Protein AF-Q3IIF9-F1 (afdb_monomer_lite)

Radius of gyration: 22.89 Å; chains: 1; bounding box: 54×29×54 Å

pLDDT: mean 79.68, std 16.73, range [36.16, 97.06]

InterPro domains:
  IPR002611 IstB-like ATP-binding domain [PF01695] (12-93)

Secondary structure (DSSP, 8-state):
--HHHHHHHHHHHHTT-HHHHHHHHHHHHHHHHTT--HHHHHHHHHHHHHHHHHHHHHHHHHHHTTPPTT--GGG--GGGSTT--HHHHHHHHH-THHHHHT-------

Foldseek 3Di:
DDVVVVCVLVVCVVVVQVQCSVCVVVLVVVCVVVVPDPVVSVVVSVVRSVVVVVVVVVVVVVVVVVDPVPDDVVPDDPVVDPQDDPVVVVVCVVDVVCVVVVDDPPDRD

Structure (mmCIF, N/CA/C/O backbone):
data_AF-Q3IIF9-F1
#
_entry.id   AF-Q3IIF9-F1
#
loop_
_atom_site.group_PDB
_atom_site.id
_atom_site.type_symbol
_atom_site.label_atom_id
_atom_site.label_alt_id
_atom_site.label_comp_id
_atom_site.label_asym_id
_atom_site.label_entity_id
_atom_site.label_seq_id
_atom_site.pdbx_PDB_ins_code
_atom_site.Cartn_x
_atom_site.Cartn_y
_atom_site.Cartn_z
_atom_site.occupancy
_atom_site.B_iso_or_equiv
_atom_site.auth_seq_id
_atom_site.auth_comp_id
_atom_site.auth_asym_id
_atom_site.auth_atom_id
_atom_site.pdbx_PDB_model_num
ATOM 1 N N . MET A 1 1 ? 22.585 10.461 -17.969 1.00 45.97 1 MET A N 1
ATOM 2 C CA . MET A 1 1 ? 21.889 10.302 -16.675 1.00 45.97 1 MET A CA 1
ATOM 3 C C . MET A 1 1 ? 20.728 11.266 -16.695 1.00 45.97 1 MET A C 1
ATOM 5 O O . MET A 1 1 ? 20.947 12.471 -16.677 1.00 45.97 1 MET A O 1
ATOM 9 N N . ASP A 1 2 ? 19.525 10.737 -16.865 1.00 54.44 2 ASP A N 1
ATOM 10 C CA . ASP A 1 2 ? 18.363 11.539 -17.231 1.00 54.44 2 ASP A CA 1
ATOM 11 C C . ASP A 1 2 ? 17.901 12.376 -16.038 1.00 54.44 2 ASP A C 1
ATOM 13 O O . ASP A 1 2 ? 17.582 11.855 -14.969 1.00 54.44 2 ASP A O 1
ATOM 17 N N . ASN A 1 3 ? 17.885 13.695 -16.226 1.00 62.50 3 ASN A N 1
ATOM 18 C CA . ASN A 1 3 ? 17.590 14.679 -15.181 1.00 62.50 3 ASN A CA 1
ATOM 19 C C . ASN A 1 3 ? 16.197 14.459 -14.539 1.00 62.50 3 ASN A C 1
ATOM 21 O O . ASN A 1 3 ? 15.974 14.784 -13.376 1.00 62.50 3 ASN A O 1
ATOM 25 N N . PHE A 1 4 ? 15.279 13.830 -15.282 1.00 63.50 4 PHE A N 1
ATOM 26 C CA . PHE A 1 4 ? 13.936 13.441 -14.839 1.00 63.50 4 PHE A CA 1
ATOM 27 C C . PHE A 1 4 ? 13.932 12.409 -13.702 1.00 63.50 4 PHE A C 1
ATOM 29 O O . PHE A 1 4 ? 13.090 12.470 -12.810 1.00 63.50 4 PHE A O 1
ATOM 36 N N . THR A 1 5 ? 14.888 11.481 -13.684 1.00 68.44 5 THR A N 1
ATOM 37 C CA . THR A 1 5 ? 14.966 10.457 -12.632 1.00 68.44 5 THR A CA 1
ATOM 38 C C . THR A 1 5 ? 15.556 11.032 -11.342 1.00 68.44 5 THR A C 1
ATOM 40 O O . THR A 1 5 ? 15.221 10.581 -10.249 1.00 68.44 5 THR A O 1
ATOM 43 N N . ALA A 1 6 ? 16.391 12.073 -11.448 1.00 75.31 6 ALA A N 1
ATOM 44 C CA . ALA A 1 6 ? 16.966 12.769 -10.298 1.00 75.31 6 ALA A CA 1
ATOM 45 C C . ALA A 1 6 ? 15.944 13.661 -9.565 1.00 75.31 6 ALA A C 1
ATOM 47 O O . ALA A 1 6 ? 16.033 13.820 -8.347 1.00 75.31 6 ALA A O 1
ATOM 48 N N . SER A 1 7 ? 14.952 14.215 -10.274 1.0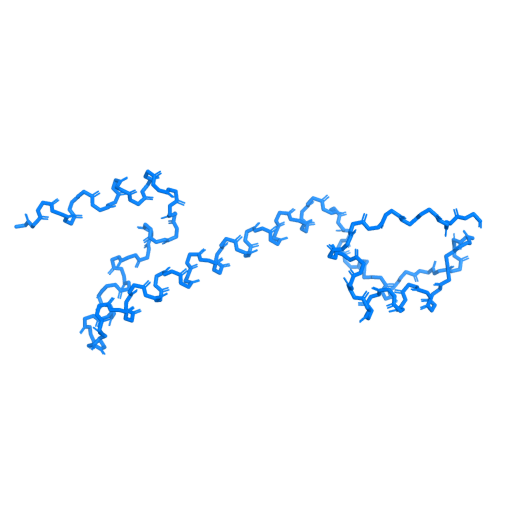0 88.38 7 SER A N 1
ATOM 49 C CA . SER A 1 7 ? 13.889 15.037 -9.676 1.00 88.38 7 SER A CA 1
ATOM 50 C C . SER A 1 7 ? 12.734 14.218 -9.089 1.00 88.38 7 SER A C 1
ATOM 52 O O . SER A 1 7 ? 12.044 14.699 -8.184 1.00 88.38 7 SER A O 1
ATOM 54 N N . LEU A 1 8 ? 12.546 12.970 -9.532 1.00 89.75 8 LEU A N 1
ATOM 55 C CA . LEU A 1 8 ? 11.452 12.099 -9.094 1.00 89.75 8 LEU A CA 1
ATOM 56 C C . LEU A 1 8 ? 11.358 11.945 -7.558 1.00 89.75 8 LEU A C 1
ATOM 58 O O . LEU A 1 8 ? 10.266 12.143 -7.020 1.00 89.75 8 LEU A O 1
ATOM 62 N N . PRO A 1 9 ? 12.447 11.689 -6.801 1.00 91.00 9 PRO A N 1
ATOM 63 C CA . PRO A 1 9 ? 12.376 11.616 -5.340 1.00 91.00 9 PRO A CA 1
ATOM 64 C C . PRO A 1 9 ? 11.872 12.909 -4.683 1.00 91.00 9 PRO A C 1
ATOM 66 O O . PRO A 1 9 ? 11.127 12.864 -3.701 1.00 91.00 9 PRO A O 1
ATOM 69 N N . LEU A 1 10 ? 12.252 14.069 -5.228 1.00 92.19 10 LEU A N 1
ATOM 70 C CA . LEU A 1 10 ? 11.815 15.373 -4.724 1.00 92.19 10 LEU A CA 1
ATOM 71 C C . LEU A 1 10 ? 10.319 15.582 -4.986 1.00 92.19 10 LEU A C 1
ATOM 73 O O . LEU A 1 10 ? 9.597 16.003 -4.082 1.00 92.19 10 LEU A O 1
ATOM 77 N N . MET A 1 11 ? 9.843 15.220 -6.180 1.00 93.31 11 MET A N 1
ATOM 78 C CA . MET A 1 11 ? 8.424 15.288 -6.547 1.00 93.31 11 MET A CA 1
ATOM 79 C C . MET A 1 11 ? 7.568 14.366 -5.668 1.00 93.31 11 MET A C 1
ATOM 81 O O . MET A 1 11 ? 6.569 14.805 -5.099 1.00 93.31 11 MET A O 1
ATOM 85 N N . LEU A 1 12 ? 7.986 13.110 -5.473 1.00 93.31 12 LEU A N 1
ATOM 86 C CA . LEU A 1 12 ? 7.278 12.152 -4.614 1.00 93.31 12 LEU A CA 1
ATOM 87 C C . LEU A 1 12 ? 7.206 12.634 -3.158 1.00 93.31 12 LEU A C 1
ATOM 89 O O . LEU A 1 12 ? 6.174 12.482 -2.497 1.00 93.31 12 LEU A O 1
ATOM 93 N N . LYS A 1 13 ? 8.272 13.277 -2.666 1.00 92.88 13 LYS A N 1
ATOM 94 C CA . LYS A 1 13 ? 8.294 13.890 -1.334 1.00 92.88 13 LYS A CA 1
ATOM 95 C C . LYS A 1 13 ? 7.305 15.054 -1.223 1.00 92.88 13 LYS A C 1
ATOM 97 O O . LYS A 1 13 ? 6.581 15.124 -0.231 1.00 92.88 13 LYS A O 1
ATOM 102 N N . GLN A 1 14 ? 7.235 15.934 -2.225 1.00 94.38 14 GLN A N 1
ATOM 103 C CA . GLN A 1 14 ? 6.270 17.045 -2.257 1.00 94.38 14 GLN A CA 1
ATOM 104 C C . GLN A 1 14 ? 4.817 16.551 -2.289 1.00 94.38 14 GLN A C 1
ATOM 106 O O . GLN A 1 14 ? 3.967 17.088 -1.580 1.00 94.38 14 GLN A O 1
ATOM 111 N N . LEU A 1 15 ? 4.548 15.474 -3.030 1.00 94.31 15 LEU A N 1
ATOM 112 C CA . LEU A 1 15 ? 3.233 14.829 -3.106 1.00 94.31 15 LEU A CA 1
ATOM 113 C C . LEU A 1 15 ? 2.881 13.983 -1.867 1.00 94.31 15 LEU A C 1
ATOM 115 O O . LEU A 1 15 ? 1.786 13.424 -1.789 1.00 94.31 15 LEU A O 1
ATOM 119 N N . LYS A 1 16 ? 3.784 13.885 -0.879 1.00 93.25 16 LYS A N 1
ATOM 120 C CA . LYS A 1 16 ? 3.628 13.061 0.334 1.00 93.25 16 LYS A CA 1
ATOM 121 C C . LYS A 1 16 ? 3.393 11.572 0.024 1.00 93.25 16 LYS A C 1
ATOM 123 O O . LYS A 1 16 ? 2.686 10.884 0.761 1.00 93.25 16 LYS A O 1
ATOM 128 N N . LEU A 1 17 ? 3.992 11.067 -1.054 1.00 95.50 17 LEU A N 1
ATOM 129 C CA . LEU A 1 17 ? 3.926 9.664 -1.473 1.00 95.50 17 LEU A CA 1
ATOM 130 C C . LEU A 1 17 ? 5.097 8.896 -0.850 1.00 95.50 17 LEU A C 1
ATOM 132 O O . LEU A 1 17 ? 6.084 8.567 -1.510 1.00 95.50 17 LEU A O 1
ATOM 136 N N . SER A 1 18 ? 5.031 8.704 0.472 1.00 93.00 18 SER A N 1
ATOM 137 C CA . SER A 1 18 ? 6.158 8.173 1.248 1.00 93.00 18 SER A CA 1
ATOM 138 C C . SER A 1 18 ? 6.513 6.740 0.873 1.00 93.00 18 SER A C 1
ATOM 140 O O . SER A 1 18 ? 7.691 6.396 0.864 1.00 93.00 18 SER A O 1
ATOM 142 N N . THR A 1 19 ? 5.513 5.910 0.573 1.00 94.94 19 THR A N 1
ATOM 143 C CA . THR A 1 19 ? 5.746 4.499 0.274 1.00 94.94 19 THR A CA 1
ATOM 144 C C . THR A 1 19 ? 6.253 4.350 -1.152 1.00 94.94 19 THR A C 1
ATOM 146 O O . THR A 1 19 ? 7.239 3.650 -1.372 1.00 94.94 19 THR A O 1
ATOM 149 N N . MET A 1 20 ? 5.673 5.086 -2.107 1.00 94.88 20 MET A N 1
ATOM 150 C CA . MET A 1 20 ? 6.219 5.143 -3.468 1.00 94.88 20 MET A CA 1
ATOM 151 C C . MET A 1 20 ? 7.674 5.609 -3.474 1.00 94.88 20 MET A C 1
ATOM 153 O O . MET A 1 20 ? 8.493 4.990 -4.139 1.00 94.88 20 MET A O 1
ATOM 157 N N . LEU A 1 21 ? 8.031 6.640 -2.696 1.00 94.56 21 LEU A N 1
ATOM 158 C CA . LEU A 1 21 ? 9.415 7.122 -2.584 1.00 94.56 21 LEU A CA 1
ATOM 159 C C . LEU A 1 21 ? 10.398 6.024 -2.143 1.00 94.56 21 LEU A C 1
ATOM 161 O O . LEU A 1 21 ? 11.546 6.022 -2.581 1.00 94.56 21 LEU A O 1
ATOM 165 N N . GLN A 1 22 ? 9.959 5.095 -1.295 1.00 93.81 22 GLN A N 1
ATOM 166 C CA . GLN A 1 22 ? 10.788 3.982 -0.832 1.00 93.81 22 GLN A CA 1
ATOM 167 C C . GLN A 1 22 ? 10.834 2.819 -1.831 1.00 93.81 22 GLN A C 1
ATOM 169 O O . GLN A 1 22 ? 11.837 2.113 -1.884 1.00 93.81 22 GLN A O 1
ATOM 174 N N . GLN A 1 23 ? 9.768 2.612 -2.611 1.00 94.00 23 GLN A N 1
ATOM 175 C CA . GLN A 1 23 ? 9.577 1.396 -3.408 1.00 94.00 23 GLN A CA 1
ATOM 176 C C . GLN A 1 23 ? 9.775 1.579 -4.919 1.00 94.00 23 GLN A C 1
ATOM 178 O O . GLN A 1 23 ? 10.027 0.590 -5.600 1.00 94.00 23 GLN A O 1
ATOM 183 N N . TRP A 1 24 ? 9.717 2.803 -5.459 1.00 93.06 24 TRP A N 1
ATOM 184 C CA . TRP A 1 24 ? 9.751 3.053 -6.911 1.00 93.06 24 TRP A CA 1
ATOM 185 C C . TRP A 1 24 ? 10.972 2.439 -7.607 1.00 93.06 24 TRP A C 1
ATOM 187 O O . TRP A 1 24 ? 10.836 1.820 -8.654 1.00 93.06 24 TRP A O 1
ATOM 197 N N . ASN A 1 25 ? 12.164 2.541 -7.013 1.00 92.50 25 ASN A N 1
ATOM 198 C CA . ASN A 1 25 ? 13.382 2.008 -7.626 1.00 92.50 25 ASN A CA 1
ATOM 199 C C . ASN A 1 25 ? 13.393 0.468 -7.603 1.00 92.50 25 ASN A C 1
ATOM 201 O O . ASN A 1 25 ? 13.660 -0.175 -8.614 1.00 92.50 25 ASN A O 1
ATOM 205 N N . THR A 1 26 ? 13.044 -0.133 -6.464 1.00 94.19 26 THR A N 1
ATOM 206 C CA . THR A 1 26 ? 12.994 -1.594 -6.305 1.00 94.19 26 THR A CA 1
ATOM 207 C C . THR A 1 26 ? 11.931 -2.220 -7.205 1.00 94.19 26 THR A C 1
ATOM 209 O O . THR A 1 26 ? 12.221 -3.173 -7.925 1.00 94.19 26 THR A O 1
ATOM 212 N N . LEU A 1 27 ? 10.720 -1.655 -7.217 1.00 94.31 27 LEU A N 1
ATOM 213 C CA . LEU A 1 27 ? 9.635 -2.113 -8.080 1.00 94.31 27 LEU A CA 1
ATOM 214 C C . LEU A 1 27 ? 9.959 -1.860 -9.559 1.00 94.31 27 LEU A C 1
ATOM 216 O O . LEU A 1 27 ? 9.599 -2.668 -10.402 1.00 94.31 27 LEU A O 1
ATOM 220 N N . GLY A 1 28 ? 10.678 -0.779 -9.875 1.00 93.88 28 GLY A N 1
ATOM 221 C CA . GLY A 1 28 ? 11.112 -0.470 -11.237 1.00 93.88 28 GLY A CA 1
ATOM 222 C C . GLY A 1 28 ? 12.087 -1.509 -11.785 1.00 93.88 28 GLY A C 1
ATOM 223 O O . GLY A 1 28 ? 11.929 -1.956 -12.916 1.00 93.88 28 GLY A O 1
ATOM 224 N N . LYS A 1 29 ? 13.050 -1.962 -10.971 1.00 94.44 29 LYS A N 1
ATOM 225 C CA . LYS A 1 29 ? 13.949 -3.070 -11.341 1.00 94.44 29 LYS A CA 1
ATOM 226 C C . LYS A 1 29 ? 13.172 -4.359 -11.600 1.00 94.44 29 LYS A C 1
ATOM 228 O O . LYS A 1 29 ? 13.351 -4.969 -12.647 1.00 94.44 29 LYS A O 1
ATOM 233 N N . LYS A 1 30 ? 12.247 -4.704 -10.699 1.00 94.81 30 LYS A N 1
ATOM 234 C CA . LYS A 1 30 ? 11.365 -5.867 -10.853 1.00 94.81 30 LYS A CA 1
ATOM 235 C C . LYS A 1 30 ? 10.510 -5.779 -12.124 1.00 94.81 30 LYS A C 1
ATOM 237 O O . LYS A 1 30 ? 10.409 -6.747 -12.862 1.00 94.81 30 LYS A O 1
ATOM 242 N N . ALA A 1 31 ? 9.935 -4.612 -12.405 1.00 95.50 31 ALA A N 1
ATOM 243 C CA . ALA A 1 31 ? 9.124 -4.375 -13.594 1.00 95.50 31 ALA A CA 1
ATOM 244 C C . ALA A 1 31 ? 9.927 -4.554 -14.891 1.00 95.50 31 ALA A C 1
ATOM 246 O O . ALA A 1 31 ? 9.394 -5.061 -15.872 1.00 95.50 31 ALA A O 1
ATOM 247 N N . ILE A 1 32 ? 11.209 -4.174 -14.899 1.00 96.00 32 ILE A N 1
ATOM 248 C CA . ILE A 1 32 ? 12.106 -4.416 -16.037 1.00 96.00 32 ILE A CA 1
ATOM 249 C C . ILE A 1 32 ? 12.377 -5.917 -16.197 1.00 96.00 32 ILE A C 1
ATOM 251 O O . ILE A 1 32 ? 12.278 -6.435 -17.307 1.00 96.00 32 ILE A O 1
ATOM 25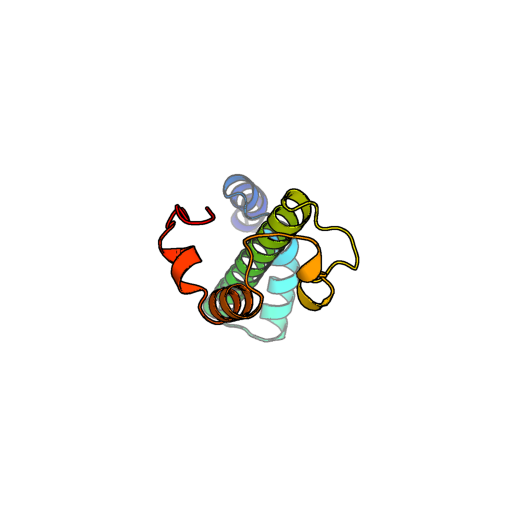5 N N . GLU A 1 33 ? 12.694 -6.613 -15.102 1.00 96.25 33 GLU A N 1
ATOM 256 C CA . GLU A 1 33 ? 12.971 -8.057 -15.100 1.00 96.25 33 GLU A CA 1
ATOM 257 C C . GLU A 1 33 ? 11.760 -8.880 -15.563 1.00 96.25 33 GLU A C 1
ATOM 259 O O . GLU A 1 33 ? 11.894 -9.785 -16.384 1.00 96.25 33 GLU A O 1
ATOM 264 N N . GLU A 1 34 ? 10.567 -8.527 -15.087 1.00 95.06 34 GLU A N 1
ATOM 265 C CA . GLU A 1 34 ? 9.306 -9.199 -15.408 1.00 95.06 34 GLU A CA 1
ATOM 266 C C . GLU A 1 34 ? 8.600 -8.619 -16.648 1.00 95.06 34 GLU A C 1
ATOM 268 O O . GLU A 1 34 ? 7.487 -9.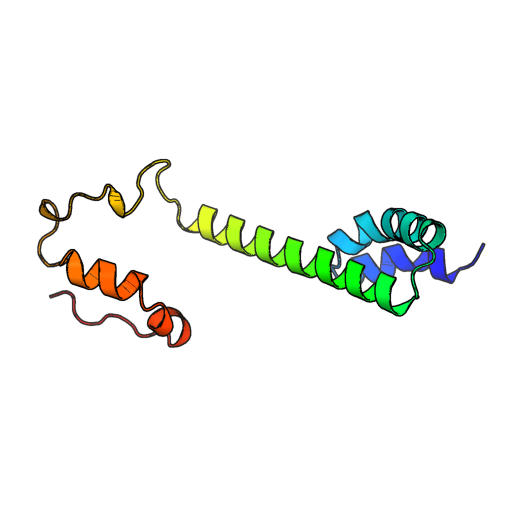030 -16.973 1.00 95.06 34 GLU A O 1
ATOM 273 N N . GLN A 1 35 ? 9.235 -7.677 -17.355 1.00 95.56 35 GLN A N 1
ATOM 274 C CA . GLN A 1 35 ? 8.723 -7.044 -18.580 1.00 95.56 35 GLN A CA 1
ATOM 275 C C . GLN A 1 35 ? 7.321 -6.430 -18.431 1.00 95.56 35 GLN A C 1
ATOM 277 O O . GLN A 1 35 ? 6.472 -6.521 -19.320 1.00 95.56 35 GLN A O 1
ATOM 282 N N . TRP A 1 36 ? 7.063 -5.789 -17.296 1.00 96.81 36 TRP A N 1
ATOM 283 C CA . TRP A 1 36 ? 5.794 -5.120 -17.052 1.00 96.81 36 TRP A CA 1
ATOM 284 C C . TRP A 1 36 ? 5.606 -3.929 -17.987 1.00 96.81 36 TRP A C 1
ATOM 286 O O . TRP A 1 36 ? 6.533 -3.172 -18.288 1.00 96.81 36 TRP A O 1
ATOM 296 N N . SER A 1 37 ? 4.356 -3.703 -18.383 1.00 96.31 37 SER A N 1
ATOM 297 C CA . SER A 1 37 ? 3.977 -2.453 -19.035 1.00 96.31 37 SER A CA 1
ATOM 298 C C . SER A 1 37 ? 4.124 -1.264 -18.067 1.00 96.31 37 SER A C 1
ATOM 300 O O . SER A 1 37 ? 3.928 -1.417 -16.853 1.00 96.31 37 SER A O 1
ATOM 302 N N . PRO A 1 38 ? 4.393 -0.044 -18.569 1.00 93.69 38 PRO A N 1
ATOM 303 C CA . PRO A 1 38 ? 4.429 1.158 -17.732 1.00 93.69 38 PRO A CA 1
ATOM 304 C C . PRO A 1 38 ? 3.143 1.373 -16.918 1.00 93.69 38 PRO A C 1
ATOM 306 O O . PRO A 1 38 ? 3.189 1.874 -15.795 1.00 93.69 38 PRO A O 1
ATOM 309 N N . GLN A 1 39 ? 1.996 0.966 -17.469 1.00 96.19 39 GLN A N 1
ATOM 310 C CA . GLN A 1 39 ? 0.692 1.036 -16.815 1.00 96.19 39 GLN A CA 1
ATOM 311 C C . GLN A 1 39 ? 0.611 0.084 -15.616 1.00 96.19 39 GLN A C 1
ATOM 313 O O . GLN A 1 39 ? 0.136 0.494 -14.560 1.00 96.19 39 GLN A O 1
ATOM 318 N N . GLN A 1 40 ? 1.106 -1.152 -15.753 1.00 95.88 40 GLN A N 1
ATOM 319 C CA . GLN A 1 40 ? 1.163 -2.119 -14.649 1.00 95.88 40 GLN A CA 1
ATOM 320 C C . GLN A 1 40 ? 2.073 -1.624 -13.527 1.00 95.88 40 GLN A C 1
ATOM 322 O O . GLN A 1 40 ? 1.655 -1.581 -12.375 1.00 95.88 40 GLN A O 1
ATOM 327 N N . TYR A 1 41 ? 3.273 -1.150 -13.868 1.00 96.25 41 TYR A N 1
ATOM 328 C CA . TYR A 1 41 ? 4.200 -0.581 -12.889 1.00 96.25 41 TYR A CA 1
ATOM 329 C C . TYR A 1 41 ? 3.579 0.579 -12.093 1.00 96.25 41 TYR A C 1
ATOM 331 O O . TYR A 1 41 ? 3.675 0.619 -10.864 1.00 96.25 41 TYR A O 1
ATOM 339 N N . LEU A 1 42 ? 2.904 1.510 -12.778 1.00 95.44 42 LEU A N 1
ATOM 340 C CA . LEU A 1 42 ? 2.240 2.631 -12.116 1.00 95.44 42 LEU A CA 1
ATOM 341 C C . LEU A 1 42 ? 1.061 2.171 -11.246 1.00 95.44 42 LEU A C 1
ATOM 343 O O . LEU A 1 42 ? 0.894 2.670 -10.132 1.00 95.44 42 LEU A O 1
ATOM 347 N N . SER A 1 43 ? 0.255 1.227 -11.740 1.00 97.06 43 SER A N 1
ATOM 348 C CA . SER A 1 43 ? -0.875 0.662 -10.997 1.00 97.06 43 SER A CA 1
ATOM 349 C C . SER A 1 43 ? -0.410 0.020 -9.693 1.00 97.06 43 SER A C 1
ATOM 351 O O . SER A 1 43 ? -0.952 0.316 -8.627 1.00 97.06 43 SER A O 1
ATOM 353 N N . ASP A 1 44 ? 0.648 -0.783 -9.749 1.00 96.69 44 ASP A N 1
ATOM 354 C CA . ASP A 1 44 ? 1.183 -1.479 -8.581 1.00 96.69 44 ASP A CA 1
ATOM 355 C C . ASP A 1 44 ? 1.783 -0.515 -7.556 1.00 96.69 44 ASP A C 1
ATOM 357 O O . ASP A 1 44 ? 1.532 -0.655 -6.356 1.00 96.69 44 ASP A O 1
ATOM 361 N N . LEU A 1 45 ? 2.492 0.532 -7.997 1.00 95.75 45 LEU A N 1
ATOM 362 C CA . LEU A 1 45 ? 2.935 1.593 -7.087 1.00 95.75 45 LEU A CA 1
ATOM 363 C C . LEU A 1 45 ? 1.763 2.264 -6.366 1.00 95.75 45 LEU A C 1
ATOM 365 O O . LEU A 1 45 ? 1.840 2.516 -5.159 1.00 95.75 45 LEU A O 1
ATOM 369 N N . CYS A 1 46 ? 0.682 2.556 -7.092 1.00 96.25 46 CYS A N 1
ATOM 370 C CA . CYS A 1 46 ? -0.526 3.145 -6.523 1.00 96.25 46 CYS A CA 1
ATOM 371 C C . CYS A 1 46 ? -1.182 2.209 -5.507 1.00 96.25 46 CYS A C 1
ATOM 373 O O . CYS A 1 46 ? -1.534 2.654 -4.413 1.00 96.25 46 CYS A O 1
ATOM 375 N N . HIS A 1 47 ? -1.286 0.917 -5.819 1.00 96.62 47 HIS A N 1
ATOM 376 C CA . HIS A 1 47 ? -1.826 -0.078 -4.897 1.00 96.62 47 HIS A CA 1
ATOM 377 C C . HIS A 1 47 ? -1.026 -0.159 -3.596 1.00 96.62 47 HIS A C 1
ATOM 379 O O . HIS A 1 47 ? -1.615 -0.127 -2.515 1.00 96.62 47 HIS A O 1
ATOM 385 N N . ILE A 1 48 ? 0.305 -0.196 -3.681 1.00 96.25 48 ILE A N 1
ATOM 386 C CA . ILE A 1 48 ? 1.180 -0.276 -2.505 1.00 96.25 48 ILE A CA 1
ATOM 387 C C . ILE A 1 48 ? 1.024 0.964 -1.607 1.00 96.25 48 ILE A C 1
ATOM 389 O O . ILE A 1 48 ? 0.931 0.848 -0.379 1.00 96.25 48 ILE A O 1
ATOM 393 N N . GLU A 1 49 ? 0.970 2.162 -2.196 1.00 96.44 49 GLU A N 1
ATOM 394 C CA . GLU A 1 49 ? 0.779 3.409 -1.447 1.00 96.44 49 GLU A CA 1
ATOM 395 C C . GLU A 1 49 ? -0.584 3.443 -0.747 1.00 96.44 49 GLU A C 1
ATOM 397 O O . GLU A 1 49 ? -0.651 3.759 0.444 1.00 96.44 49 GLU A O 1
ATOM 402 N N . LEU A 1 50 ? -1.658 3.092 -1.461 1.00 96.25 50 LEU A N 1
ATOM 403 C CA . LEU A 1 50 ? -3.016 3.065 -0.915 1.00 96.25 50 LEU A CA 1
ATOM 404 C C . LEU A 1 50 ? -3.137 2.059 0.233 1.00 96.25 50 LEU A C 1
ATOM 406 O O . LEU A 1 50 ? -3.564 2.437 1.323 1.00 96.25 50 LEU A O 1
ATOM 410 N N . ALA A 1 51 ? -2.662 0.828 0.032 1.00 95.81 51 ALA A N 1
ATOM 411 C CA . ALA A 1 51 ? -2.688 -0.213 1.057 1.00 95.81 51 ALA A CA 1
ATOM 412 C C . ALA A 1 51 ? -1.939 0.217 2.328 1.00 95.81 51 ALA A C 1
ATOM 414 O O . ALA A 1 51 ? -2.437 0.059 3.441 1.00 95.81 51 ALA A O 1
ATOM 415 N N . THR A 1 52 ? -0.770 0.847 2.174 1.00 95.12 52 THR A N 1
ATOM 416 C CA . THR A 1 52 ? 0.008 1.336 3.322 1.00 95.12 52 THR A CA 1
ATOM 417 C C . THR A 1 52 ? -0.705 2.470 4.062 1.00 95.12 52 THR A C 1
ATOM 419 O O . THR A 1 52 ? -0.597 2.588 5.285 1.00 95.12 52 THR A O 1
ATOM 422 N N . ARG A 1 53 ? -1.414 3.350 3.344 1.00 94.81 53 ARG A N 1
ATOM 423 C CA . ARG A 1 53 ? -2.191 4.433 3.964 1.00 94.81 53 ARG A CA 1
ATOM 424 C C . ARG A 1 53 ? -3.380 3.893 4.743 1.00 94.81 53 ARG A C 1
ATOM 426 O O . ARG A 1 53 ? -3.631 4.384 5.844 1.00 94.81 53 ARG A O 1
ATOM 433 N N . ASP A 1 54 ? -4.069 2.895 4.204 1.00 93.62 54 ASP A N 1
ATOM 434 C CA . ASP A 1 54 ? -5.177 2.243 4.894 1.00 93.62 54 ASP A CA 1
ATOM 435 C C . ASP A 1 54 ? -4.714 1.491 6.140 1.00 93.62 54 ASP A C 1
ATOM 437 O O . ASP A 1 54 ? -5.316 1.676 7.198 1.00 93.62 54 ASP A O 1
ATOM 441 N N . ASP A 1 55 ? -3.601 0.758 6.072 1.00 92.19 55 ASP A N 1
ATOM 442 C CA . ASP A 1 55 ? -3.026 0.110 7.254 1.00 92.19 55 ASP A CA 1
ATOM 443 C C . ASP A 1 55 ? -2.642 1.145 8.323 1.00 92.19 55 ASP A C 1
ATOM 445 O O . ASP A 1 55 ? -3.105 1.075 9.459 1.00 92.19 55 ASP A O 1
ATOM 449 N N . LYS A 1 56 ? -1.914 2.210 7.959 1.00 92.19 56 LYS A N 1
ATOM 450 C CA . LYS A 1 56 ? -1.580 3.294 8.905 1.00 92.19 56 LYS A CA 1
ATOM 451 C C . LYS A 1 56 ? -2.821 3.957 9.505 1.00 92.19 56 LYS A C 1
ATOM 453 O O . LYS A 1 56 ? -2.793 4.355 10.671 1.00 92.19 56 LYS A O 1
ATOM 458 N N . ARG A 1 57 ? -3.894 4.120 8.725 1.00 91.88 57 ARG A N 1
ATOM 459 C CA . ARG A 1 57 ? -5.174 4.654 9.209 1.00 91.88 57 ARG A CA 1
ATOM 460 C C . ARG A 1 57 ? -5.806 3.699 10.218 1.00 91.88 57 ARG A C 1
ATOM 462 O O . ARG A 1 57 ? -6.194 4.152 11.291 1.00 91.88 57 ARG A O 1
ATOM 469 N N . LEU A 1 58 ? -5.849 2.404 9.915 1.00 88.38 58 LEU A N 1
ATOM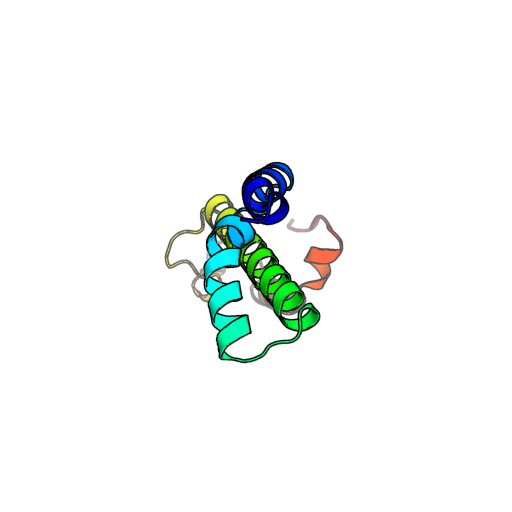 470 C CA . LEU A 1 58 ? -6.358 1.374 10.815 1.00 88.38 58 LEU A CA 1
ATOM 471 C C . LEU A 1 58 ? -5.551 1.314 12.118 1.00 88.38 58 LEU A C 1
ATOM 473 O O . LEU A 1 58 ? -6.138 1.365 13.194 1.00 88.38 58 LEU A O 1
ATOM 477 N N . GLN A 1 59 ? -4.219 1.305 12.043 1.00 88.00 59 GLN A N 1
ATOM 478 C CA . GLN A 1 59 ? -3.346 1.294 13.222 1.00 88.00 59 GLN A CA 1
ATOM 479 C C . GLN A 1 59 ? -3.550 2.524 14.115 1.00 88.00 59 GLN A C 1
ATOM 481 O O . GLN A 1 59 ? -3.563 2.407 15.340 1.00 88.00 59 GLN A O 1
ATOM 486 N N . ARG A 1 60 ? -3.748 3.711 13.525 1.00 89.12 60 ARG A N 1
ATOM 487 C CA . ARG A 1 60 ? -4.094 4.922 14.289 1.00 89.12 60 ARG A CA 1
ATOM 488 C C . ARG A 1 60 ? -5.435 4.772 14.992 1.00 89.12 60 ARG A C 1
ATOM 490 O O . ARG A 1 60 ? -5.497 5.015 16.188 1.00 89.12 60 ARG A O 1
ATOM 497 N N . LEU A 1 61 ? -6.468 4.311 14.285 1.00 85.75 61 LEU A N 1
ATOM 498 C CA . LEU A 1 61 ? -7.789 4.086 14.876 1.00 85.75 61 LEU A CA 1
ATOM 499 C C . LEU A 1 61 ? -7.737 3.066 16.021 1.00 85.75 61 LEU A C 1
ATOM 501 O O . LEU A 1 61 ? -8.334 3.299 17.066 1.00 85.75 61 LEU A O 1
ATOM 505 N N . LEU A 1 62 ? -6.985 1.975 15.862 1.00 83.69 62 LEU A N 1
ATOM 506 C CA . LEU A 1 62 ? -6.788 0.975 16.914 1.00 83.69 62 LEU A CA 1
ATOM 507 C C . LEU A 1 62 ? -6.053 1.555 18.128 1.00 83.69 62 LEU A C 1
ATOM 509 O O . LEU A 1 62 ? -6.451 1.308 19.267 1.00 83.69 62 LEU A O 1
ATOM 513 N N . LYS A 1 63 ? -5.008 2.358 17.897 1.00 83.12 63 LYS A N 1
ATOM 514 C CA . LYS A 1 63 ? -4.263 3.036 18.964 1.00 83.12 63 LYS A CA 1
ATOM 515 C C . LYS A 1 63 ? -5.135 4.049 19.708 1.00 83.12 63 LYS A C 1
ATOM 517 O O . LYS A 1 63 ? -5.110 4.084 20.938 1.00 83.12 63 LYS A O 1
ATOM 522 N N . ASP A 1 64 ? -5.909 4.845 18.978 1.00 81.38 64 ASP A N 1
ATOM 523 C CA . ASP A 1 64 ? -6.790 5.872 19.537 1.00 81.38 64 ASP A CA 1
ATOM 524 C C . ASP A 1 64 ? -7.967 5.253 20.300 1.00 81.38 64 ASP A C 1
ATOM 526 O O . ASP A 1 64 ? -8.379 5.787 21.329 1.00 81.38 64 ASP A O 1
ATOM 530 N N . ALA A 1 65 ? -8.452 4.087 19.860 1.00 79.69 65 ALA A N 1
ATOM 531 C CA . ALA A 1 65 ? -9.487 3.333 20.556 1.00 79.69 65 ALA A CA 1
ATOM 532 C C . ALA A 1 65 ? -9.031 2.796 21.928 1.00 79.69 65 ALA A C 1
ATOM 534 O O . ALA A 1 65 ? -9.884 2.411 22.726 1.00 79.69 65 ALA A O 1
ATOM 535 N N . LYS A 1 66 ? -7.714 2.776 22.219 1.00 74.19 66 LYS A N 1
ATOM 536 C CA . LYS A 1 66 ? -7.119 2.328 23.498 1.00 74.19 66 LYS A CA 1
ATOM 537 C C . LYS A 1 66 ? -7.728 1.016 24.011 1.00 74.19 66 LYS A C 1
ATOM 539 O O . LYS A 1 66 ? -7.959 0.852 25.210 1.00 74.19 66 LYS A O 1
ATOM 544 N N . LEU A 1 67 ? -8.022 0.094 23.094 1.00 67.88 67 LEU A N 1
ATOM 545 C CA . LEU A 1 67 ? -8.684 -1.155 23.442 1.00 67.88 67 LEU A CA 1
ATOM 546 C C . LEU A 1 67 ? -7.750 -1.986 24.336 1.00 67.88 67 LEU A C 1
ATOM 548 O O . LEU A 1 67 ? -6.582 -2.172 23.981 1.00 67.88 67 LEU A O 1
ATOM 552 N N . PRO A 1 68 ? -8.224 -2.488 25.490 1.00 67.06 68 PRO A N 1
ATOM 553 C CA . PRO A 1 68 ? -7.428 -3.374 26.324 1.00 67.06 68 PRO A CA 1
ATOM 554 C C . PRO A 1 68 ? -7.054 -4.627 25.530 1.00 67.06 68 PRO A C 1
ATOM 556 O O . PRO A 1 68 ? -7.928 -5.295 24.969 1.00 67.06 68 PRO A O 1
ATOM 559 N N . VAL A 1 69 ? -5.764 -4.964 25.499 1.00 57.50 69 VAL A N 1
ATOM 560 C CA . VAL A 1 69 ? -5.280 -6.202 24.877 1.00 57.50 69 VAL A CA 1
ATOM 561 C C . VAL A 1 69 ? -6.013 -7.402 25.492 1.00 57.50 69 VAL A C 1
ATOM 563 O O . VAL A 1 69 ? -6.021 -7.583 26.707 1.00 57.50 69 VAL A O 1
ATOM 566 N N . GLY A 1 70 ? -6.708 -8.182 24.661 1.00 58.59 70 GLY A N 1
ATOM 567 C CA . GLY A 1 70 ? -7.456 -9.371 25.090 1.00 58.59 70 GLY A CA 1
ATOM 568 C C . GLY A 1 70 ? -8.913 -9.152 25.518 1.00 58.59 70 GLY A C 1
ATOM 569 O O . GLY A 1 70 ? -9.610 -10.137 25.755 1.00 58.59 70 GLY A O 1
ATOM 570 N N . LYS A 1 71 ? -9.433 -7.916 25.565 1.00 56.22 71 LYS A N 1
ATOM 571 C CA . LYS A 1 71 ? -10.879 -7.687 25.755 1.00 56.22 71 LYS A CA 1
ATOM 572 C C . LYS A 1 71 ? -11.568 -7.533 24.406 1.00 56.22 71 LYS A C 1
ATOM 574 O O . LYS A 1 71 ? -11.862 -6.433 23.950 1.00 56.22 71 LYS A O 1
ATOM 579 N N . HIS A 1 72 ? -11.821 -8.667 23.764 1.00 60.19 72 HIS A N 1
ATOM 580 C CA . HIS A 1 72 ? -12.786 -8.718 22.674 1.00 60.19 72 HIS A CA 1
ATOM 581 C C . HIS A 1 72 ? -14.193 -8.539 23.242 1.00 60.19 72 HIS A C 1
ATOM 583 O O . HIS A 1 72 ? -14.491 -8.993 24.347 1.00 60.19 72 HIS A O 1
ATOM 589 N N . LEU A 1 73 ? -15.079 -7.920 22.465 1.00 62.50 73 LEU A N 1
ATOM 590 C CA . LEU A 1 73 ? -16.492 -7.783 22.820 1.00 62.50 73 LEU A CA 1
ATOM 591 C C . LEU A 1 73 ? -17.164 -9.147 23.086 1.00 62.50 73 LEU A C 1
ATOM 593 O O . LEU A 1 73 ? -18.129 -9.231 23.837 1.00 62.50 73 LEU A O 1
ATOM 597 N N . SER A 1 74 ? -16.611 -10.227 22.522 1.00 62.59 74 SER A N 1
ATOM 598 C CA . SER A 1 74 ? -17.010 -11.612 22.792 1.00 62.59 74 SER A CA 1
ATOM 599 C C . SER A 1 74 ? -16.830 -12.034 24.253 1.00 62.59 74 SER A C 1
ATOM 601 O O . SER A 1 74 ? -17.575 -12.887 24.727 1.00 62.59 74 SER A O 1
ATOM 603 N N . SER A 1 75 ? -15.864 -11.442 24.958 1.00 62.06 75 SER A N 1
ATOM 604 C CA . SER A 1 75 ? -15.531 -11.738 26.356 1.00 62.06 75 SER A CA 1
ATOM 605 C C . SER A 1 75 ? -16.104 -10.699 27.327 1.00 62.06 75 SER A C 1
ATOM 607 O O . SER A 1 75 ? -15.761 -10.712 28.508 1.00 62.06 75 SER A O 1
ATOM 609 N N . PHE A 1 76 ? -16.924 -9.762 26.840 1.00 65.50 76 PHE A N 1
ATOM 610 C CA . PHE A 1 76 ? -17.572 -8.771 27.689 1.00 65.50 76 PHE A CA 1
ATOM 611 C C . PHE A 1 76 ? -18.738 -9.411 28.447 1.00 65.50 76 PHE A C 1
ATOM 613 O O . PHE A 1 76 ? -19.618 -10.035 27.847 1.00 65.50 76 PHE A O 1
ATOM 620 N N . ASP A 1 77 ? -18.741 -9.250 29.767 1.00 67.19 77 ASP A N 1
ATOM 621 C CA . ASP A 1 77 ? -19.836 -9.707 30.611 1.00 67.19 77 ASP A CA 1
ATOM 622 C C . ASP A 1 77 ? -20.958 -8.659 30.621 1.00 67.19 77 ASP A C 1
ATOM 624 O O . ASP A 1 77 ? -20.932 -7.680 31.366 1.00 67.19 77 ASP A O 1
ATOM 628 N N . PHE A 1 78 ? -21.945 -8.866 29.747 1.00 70.00 78 PHE A N 1
ATOM 629 C CA . PHE A 1 78 ? -23.121 -8.001 29.614 1.00 70.00 78 PHE A CA 1
ATOM 630 C C . PHE A 1 78 ? -24.055 -8.052 30.831 1.00 70.00 78 PHE A C 1
ATOM 632 O O . PHE A 1 78 ? -24.988 -7.261 30.892 1.00 70.00 78 PHE A O 1
ATOM 639 N N . THR A 1 79 ? -23.815 -8.939 31.804 1.00 67.94 79 THR A N 1
ATOM 640 C CA . THR A 1 79 ? -24.580 -8.957 33.061 1.00 67.94 79 THR A CA 1
ATOM 641 C C . THR A 1 79 ? -24.166 -7.841 34.023 1.00 67.94 79 THR A C 1
ATOM 643 O O . THR A 1 79 ? -24.907 -7.530 34.949 1.00 67.94 79 THR A O 1
ATOM 646 N N . LEU A 1 80 ? -23.014 -7.199 33.784 1.00 67.94 80 LEU A N 1
ATOM 647 C CA . LEU A 1 80 ? -22.483 -6.106 34.606 1.00 67.94 80 LEU A CA 1
ATOM 648 C C . LEU A 1 80 ? -22.975 -4.711 34.180 1.00 67.94 80 LEU A C 1
ATOM 650 O O . LEU A 1 80 ? -22.577 -3.719 34.790 1.00 67.94 80 LEU A O 1
ATOM 654 N N . VAL A 1 81 ? -23.790 -4.608 33.122 1.00 69.44 81 VAL A N 1
ATOM 655 C CA . VAL A 1 81 ? -24.281 -3.330 32.585 1.00 69.44 81 VAL A CA 1
ATOM 656 C C . VAL A 1 81 ? -25.795 -3.372 32.424 1.00 69.44 81 VAL A C 1
ATOM 658 O O . VAL A 1 81 ? -26.312 -4.060 31.546 1.00 69.44 81 VAL A O 1
ATOM 661 N N . ASP A 1 82 ? -26.500 -2.569 33.216 1.00 64.69 82 ASP A N 1
ATOM 662 C CA . ASP A 1 82 ? -27.928 -2.334 33.012 1.00 64.69 82 ASP A CA 1
ATOM 663 C C . ASP A 1 82 ? -28.163 -1.492 31.747 1.00 64.69 82 ASP A C 1
ATOM 665 O O . ASP A 1 82 ? -27.521 -0.463 31.528 1.00 64.69 82 ASP A O 1
ATOM 669 N N . GLY A 1 83 ? -29.083 -1.947 30.890 1.00 67.75 83 GLY A N 1
ATOM 670 C CA . GLY A 1 83 ? -29.521 -1.227 29.687 1.00 67.75 83 GLY A CA 1
ATOM 671 C C . GLY A 1 83 ? -28.824 -1.602 28.370 1.00 67.75 83 GLY A C 1
ATOM 672 O O . GLY A 1 83 ? -29.195 -1.066 27.326 1.00 67.75 83 GLY A O 1
ATOM 673 N N . VAL A 1 84 ? -27.861 -2.535 28.361 1.00 69.38 84 VAL A N 1
ATOM 674 C CA . VAL A 1 84 ? -27.198 -3.002 27.122 1.00 69.38 84 VAL A CA 1
ATOM 675 C C . VAL A 1 84 ? -27.537 -4.464 26.836 1.00 69.38 84 VAL A C 1
ATOM 677 O O . VAL A 1 84 ? -27.011 -5.387 27.449 1.00 69.38 84 VAL A O 1
ATOM 680 N N . SER A 1 85 ? -28.404 -4.688 25.847 1.00 74.88 85 SER A N 1
ATOM 681 C CA . SER A 1 85 ? -28.823 -6.032 25.438 1.00 74.88 85 SER A CA 1
ATOM 682 C C . SER A 1 85 ? -27.815 -6.674 24.473 1.00 74.88 85 SER A C 1
ATOM 684 O O . SER A 1 85 ? -27.563 -6.155 23.384 1.00 74.88 85 SER A O 1
ATOM 686 N N . LYS A 1 86 ? -27.258 -7.835 24.843 1.00 71.88 86 LYS A N 1
ATOM 687 C CA . LYS A 1 86 ? -26.328 -8.634 24.018 1.00 71.88 86 LYS A CA 1
ATOM 688 C C . LYS A 1 86 ? -26.807 -8.887 22.571 1.00 71.88 86 LYS A C 1
ATOM 690 O O . LYS A 1 86 ? -25.990 -8.712 21.667 1.00 71.88 86 LYS A O 1
ATOM 695 N N . PRO A 1 87 ? -28.078 -9.256 22.300 1.00 74.94 87 PRO A N 1
ATOM 696 C CA . PRO A 1 87 ? -28.566 -9.419 20.926 1.00 74.94 87 PRO A CA 1
ATOM 697 C C . PRO A 1 87 ? -28.569 -8.112 20.123 1.00 74.94 87 PRO A C 1
ATOM 699 O O . PRO A 1 87 ? -28.186 -8.133 18.960 1.00 74.94 87 PRO A O 1
ATOM 702 N N . LEU A 1 88 ? -28.893 -6.966 20.738 1.00 76.12 88 LEU A N 1
ATOM 703 C CA . LEU A 1 88 ? -28.840 -5.664 20.057 1.00 76.12 88 LEU A CA 1
ATOM 704 C C . LEU A 1 88 ? -27.409 -5.327 19.619 1.00 76.12 88 LEU A C 1
ATOM 706 O O . LEU A 1 88 ? -27.179 -4.849 18.511 1.00 76.12 88 LEU A O 1
ATOM 710 N N . VAL A 1 89 ? -26.437 -5.598 20.490 1.00 77.00 89 VAL A N 1
ATOM 711 C CA . VAL A 1 89 ? -25.019 -5.393 20.186 1.00 77.00 89 VAL A CA 1
ATOM 712 C C . VAL A 1 89 ? -24.554 -6.332 19.069 1.00 77.00 89 VAL A C 1
ATOM 714 O O . VAL A 1 89 ? -23.831 -5.894 18.178 1.00 77.00 89 VAL A O 1
ATOM 717 N N . ALA A 1 90 ? -24.994 -7.592 19.068 1.00 77.19 90 ALA A N 1
ATOM 718 C CA . ALA A 1 90 ? -24.682 -8.540 17.999 1.00 77.19 90 ALA A CA 1
ATOM 719 C C . ALA A 1 90 ? -25.271 -8.108 16.642 1.00 77.19 90 ALA A C 1
ATOM 721 O O . ALA A 1 90 ? -24.560 -8.124 15.637 1.00 77.19 90 ALA A O 1
ATOM 722 N N . ASP A 1 91 ? -26.523 -7.648 16.615 1.00 77.88 91 ASP A N 1
ATOM 723 C CA . ASP A 1 91 ? -27.157 -7.124 15.400 1.00 77.88 91 ASP A CA 1
ATOM 724 C C . ASP A 1 91 ? -26.421 -5.892 14.857 1.00 77.88 91 ASP A C 1
ATOM 726 O O . ASP A 1 91 ? -26.180 -5.793 13.653 1.00 77.88 91 ASP A O 1
ATOM 730 N N . LEU A 1 92 ? -25.973 -4.988 15.736 1.00 73.44 92 LEU A N 1
ATOM 731 C CA . LEU A 1 92 ? -25.199 -3.801 15.352 1.00 73.44 92 LEU A CA 1
ATOM 732 C C . LEU A 1 92 ? -23.816 -4.128 14.772 1.00 73.44 92 LEU A C 1
ATOM 734 O O . LEU A 1 92 ? -23.315 -3.375 13.935 1.00 73.44 92 LEU A O 1
ATOM 738 N N . ILE A 1 93 ? -23.189 -5.222 15.207 1.00 77.44 93 ILE A N 1
ATOM 739 C CA . ILE A 1 93 ? -21.926 -5.706 14.626 1.00 77.44 93 ILE A CA 1
ATOM 740 C C . ILE A 1 93 ? -22.174 -6.271 13.229 1.00 77.44 93 ILE A C 1
ATOM 742 O O . ILE A 1 93 ? -21.409 -5.994 12.306 1.00 77.44 93 ILE A O 1
ATOM 746 N N . ASN A 1 94 ? -23.250 -7.044 13.073 1.00 76.94 94 ASN A N 1
ATOM 747 C CA . ASN A 1 94 ? -23.595 -7.694 11.811 1.00 76.94 94 ASN 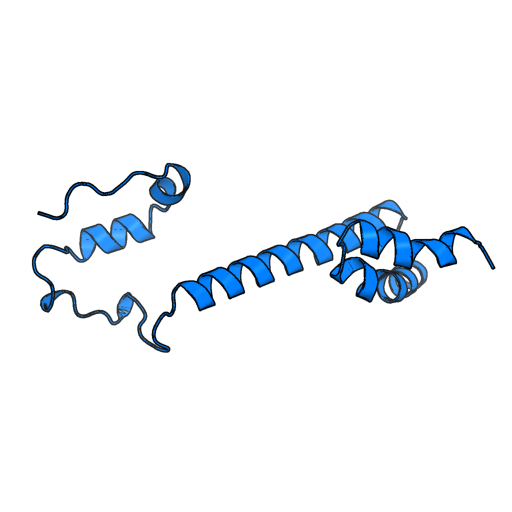A CA 1
ATOM 748 C C . ASN A 1 94 ? -24.130 -6.707 10.761 1.00 76.94 94 ASN A C 1
ATOM 750 O O . ASN A 1 94 ? -24.004 -6.964 9.565 1.00 76.94 94 ASN A O 1
ATOM 754 N N . GLN A 1 95 ? -24.689 -5.570 11.186 1.00 75.81 95 GLN A N 1
ATOM 755 C CA . GLN A 1 95 ? -25.207 -4.521 10.307 1.00 75.81 95 GLN A CA 1
ATOM 756 C C . GLN A 1 95 ? -24.409 -3.215 10.448 1.00 75.81 95 GLN A C 1
ATOM 758 O O . GLN A 1 95 ? -24.876 -2.270 11.081 1.00 75.81 95 GLN A O 1
ATOM 763 N N . PRO A 1 96 ? -23.227 -3.086 9.819 1.00 67.88 96 PRO A N 1
ATOM 764 C CA . PRO A 1 96 ? -22.372 -1.905 9.954 1.00 67.88 96 PRO A CA 1
ATOM 765 C C . PRO A 1 96 ? -22.907 -0.656 9.234 1.00 67.88 96 PRO A C 1
ATOM 767 O O . PRO A 1 96 ? -22.224 0.366 9.190 1.00 67.88 96 PRO A O 1
ATOM 770 N N . ASP A 1 97 ? -24.109 -0.683 8.651 1.00 70.75 97 ASP A N 1
ATOM 771 C CA . ASP A 1 97 ? -24.654 0.455 7.905 1.00 70.75 97 ASP A CA 1
ATOM 772 C C . ASP A 1 97 ? -24.813 1.714 8.763 1.00 70.75 97 ASP A C 1
ATOM 774 O O . ASP A 1 97 ? -24.700 2.828 8.247 1.00 70.75 97 ASP A O 1
ATOM 778 N N . TRP A 1 98 ? -24.967 1.576 10.081 1.00 68.69 98 TRP A N 1
ATOM 779 C CA . TRP A 1 98 ? -24.978 2.719 10.995 1.00 68.69 98 TRP A CA 1
ATOM 780 C C . TRP A 1 98 ? -23.651 3.504 10.995 1.00 68.69 98 TRP A C 1
ATOM 782 O O . TRP A 1 98 ? -23.680 4.724 11.176 1.00 68.69 98 TRP A O 1
ATOM 792 N N . LEU A 1 99 ? -22.510 2.859 10.703 1.00 66.62 99 LEU A N 1
ATOM 793 C CA . LEU A 1 99 ? -21.196 3.514 10.599 1.00 66.62 99 LEU A CA 1
ATOM 794 C C . LEU A 1 99 ? -21.117 4.468 9.403 1.00 66.62 99 LEU A C 1
ATOM 796 O O . LEU A 1 99 ? -20.417 5.476 9.465 1.00 66.62 99 LEU A O 1
ATOM 800 N N . LYS A 1 100 ? -21.855 4.183 8.324 1.00 66.12 100 LYS A N 1
ATOM 801 C CA . LYS A 1 100 ? -21.892 5.030 7.120 1.00 66.12 100 LYS A CA 1
ATOM 802 C C . LYS A 1 100 ? -22.758 6.277 7.309 1.00 66.12 100 LYS A C 1
ATOM 804 O O . LYS A 1 100 ? -22.532 7.283 6.648 1.00 66.12 100 LYS A O 1
ATOM 809 N N . HIS A 1 101 ? -23.746 6.210 8.202 1.00 59.25 101 HIS A N 1
ATOM 810 C CA . HIS A 1 101 ? -24.795 7.226 8.324 1.00 59.25 101 HIS A CA 1
ATOM 811 C C . HIS A 1 101 ? -24.639 8.144 9.545 1.00 59.25 101 HIS A C 1
ATOM 813 O O . HIS A 1 101 ? -25.468 9.031 9.734 1.00 59.25 101 HIS A O 1
ATOM 819 N N . GLY A 1 102 ? -23.614 7.950 10.387 1.00 51.53 102 GLY A N 1
ATOM 820 C CA . GLY A 1 102 ? -23.322 8.845 11.515 1.00 51.53 102 GLY A CA 1
ATOM 821 C C . GLY A 1 102 ? -24.495 9.034 12.486 1.00 51.53 102 GLY A C 1
ATOM 822 O O . GLY A 1 102 ? -24.634 10.099 13.089 1.00 51.53 102 GLY A O 1
ATOM 823 N N . LYS A 1 103 ? -25.379 8.037 12.625 1.00 45.28 103 LYS A N 1
ATOM 824 C CA . LYS A 1 103 ? -26.523 8.137 13.538 1.00 45.28 103 LYS A CA 1
ATOM 825 C C . LYS A 1 103 ? -26.025 8.108 14.983 1.00 45.28 103 LYS A C 1
ATOM 827 O O . LYS A 1 103 ? -25.477 7.108 15.436 1.00 45.28 103 LYS A O 1
ATOM 832 N N . ARG A 1 104 ? -26.261 9.194 15.727 1.00 40.72 104 ARG A N 1
ATOM 833 C CA . ARG A 1 104 ? -26.138 9.191 17.190 1.00 40.72 104 ARG A CA 1
ATOM 834 C C . ARG A 1 104 ? -27.192 8.244 17.760 1.00 40.72 104 ARG A C 1
ATOM 836 O O . ARG A 1 104 ? -28.383 8.434 17.523 1.00 40.72 104 ARG A O 1
ATOM 843 N N . LEU A 1 105 ? -26.748 7.242 18.513 1.00 51.78 105 LEU A N 1
ATOM 844 C CA . LEU A 1 105 ? -27.613 6.328 19.255 1.00 51.78 105 LEU A CA 1
ATOM 845 C C . LEU A 1 105 ? -28.203 7.060 20.469 1.00 51.78 105 LEU A C 1
ATOM 847 O O . LEU A 1 105 ? -27.782 6.873 21.604 1.00 51.78 105 LEU A O 1
ATOM 851 N N . SER A 1 106 ? -29.174 7.940 20.239 1.00 42.94 106 SER A N 1
ATOM 852 C CA . SER A 1 106 ? -30.008 8.497 21.302 1.00 42.94 106 SER A CA 1
ATOM 853 C C . SER A 1 106 ? -31.102 7.486 21.640 1.00 42.94 106 SER A C 1
ATOM 855 O O . SER A 1 106 ? -32.224 7.644 21.162 1.00 42.94 106 SER A O 1
ATOM 857 N N . LYS A 1 107 ? -30.742 6.411 22.353 1.00 43.09 107 LYS A N 1
ATOM 858 C CA . LYS A 1 107 ? -31.631 5.525 23.135 1.00 43.09 107 LYS A CA 1
ATOM 859 C C . LYS A 1 107 ? -30.804 4.413 23.800 1.00 43.09 107 LYS A C 1
ATOM 861 O O . LYS A 1 107 ? -30.851 3.260 23.396 1.00 43.09 107 LYS A O 1
ATOM 866 N N . CYS A 1 108 ? -30.036 4.800 24.812 1.00 36.38 108 CYS A N 1
ATOM 867 C CA . CYS A 1 108 ? -29.763 3.943 25.963 1.00 36.38 108 CYS A CA 1
ATOM 868 C C . CYS A 1 108 ? -30.257 4.731 27.181 1.00 36.38 108 CYS A C 1
ATOM 870 O O . CYS A 1 108 ? -29.521 5.554 27.719 1.00 36.38 108 CYS A O 1
ATOM 872 N N . VAL A 1 109 ? -31.541 4.574 27.500 1.00 36.16 109 VAL A N 1
ATOM 873 C CA . VAL A 1 109 ? -32.173 4.922 28.781 1.00 36.16 109 VAL A CA 1
ATOM 874 C C . VAL A 1 109 ? -33.096 3.765 29.109 1.00 36.16 109 VAL A C 1
ATOM 876 O O . VAL A 1 109 ? -33.781 3.319 28.157 1.00 36.16 109 VAL A O 1
#

Organism: Pseudoalteromonas translucida (strain TAC 125) (NCBI:txid326442)

Sequence (109 aa):
MDNFTASLPLMLKQLKL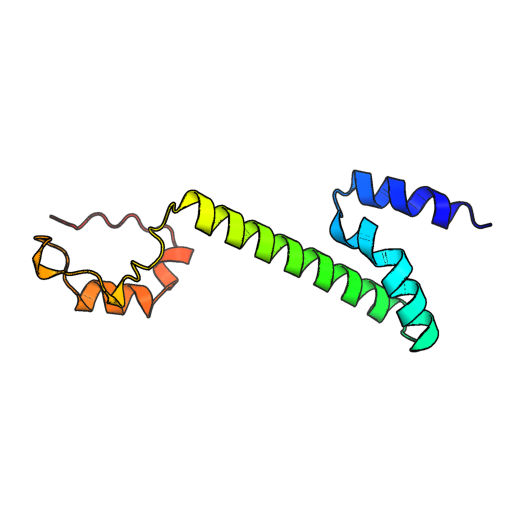STMLQQWNTLGKKAIEEQWSPQQYLSDLCHIELATRDDKRLQRLLKDAKLPVGKHLSSFDFTLVDGVSKPLVADLINQPDWLKHGKRLSKCV